Protein AF-A0AAN7S6G9-F1 (afdb_monomer)

Organism: NCBI:txid1421715

Structure (mmCIF, N/CA/C/O backbone):
data_AF-A0AAN7S6G9-F1
#
_entry.id   AF-A0AAN7S6G9-F1
#
loop_
_atom_site.group_PDB
_atom_site.id
_atom_site.type_symbol
_atom_site.label_atom_id
_atom_site.label_alt_id
_atom_site.label_comp_id
_atom_site.label_asym_id
_atom_site.label_entity_id
_atom_site.label_seq_id
_atom_site.pdbx_PDB_ins_code
_atom_site.Cartn_x
_atom_site.Cartn_y
_atom_site.Cartn_z
_atom_site.occupancy
_atom_site.B_iso_or_equiv
_atom_site.auth_seq_id
_atom_site.auth_comp_id
_atom_site.auth_asym_id
_atom_site.auth_atom_id
_atom_site.pdbx_PDB_model_num
ATOM 1 N N . MET A 1 1 ? 3.911 0.023 24.427 1.00 31.92 1 MET A N 1
ATOM 2 C CA . MET A 1 1 ? 2.827 1.009 24.244 1.00 31.92 1 MET A CA 1
ATOM 3 C C . MET A 1 1 ? 1.642 0.244 23.686 1.00 31.92 1 MET A C 1
ATOM 5 O O . MET A 1 1 ? 1.756 -0.289 22.593 1.00 31.92 1 MET A O 1
ATOM 9 N N . HIS A 1 2 ? 0.601 0.054 24.496 1.00 29.73 2 HIS A N 1
ATOM 10 C CA . HI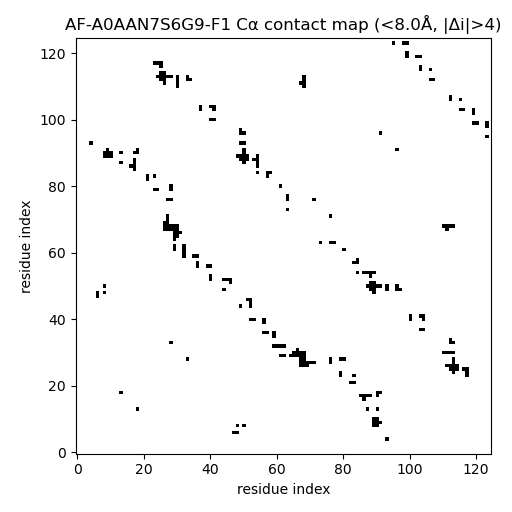S A 1 2 ? -0.632 -0.620 24.088 1.00 29.73 2 HIS A CA 1
ATOM 11 C C . HIS A 1 2 ? -1.535 0.422 23.428 1.00 29.73 2 HIS A C 1
ATOM 13 O O . HIS A 1 2 ? -1.876 1.409 24.076 1.00 29.73 2 HIS A O 1
ATOM 19 N N . TRP A 1 3 ? -1.888 0.228 22.160 1.00 42.84 3 TRP A N 1
ATOM 20 C CA . TRP A 1 3 ? -2.797 1.117 21.441 1.00 42.84 3 TRP A CA 1
ATOM 21 C C . TRP A 1 3 ? -4.175 0.462 21.379 1.00 42.84 3 TRP A C 1
ATOM 23 O O . TRP A 1 3 ? -4.335 -0.653 20.890 1.00 42.84 3 TRP A O 1
ATOM 33 N N . VAL A 1 4 ? -5.158 1.136 21.970 1.00 36.25 4 VAL A N 1
ATOM 34 C CA . VAL A 1 4 ? -6.548 0.688 22.054 1.00 36.25 4 VAL A CA 1
ATOM 35 C C . VAL A 1 4 ? -7.257 1.097 20.762 1.00 36.25 4 VAL A C 1
ATOM 37 O O . VAL A 1 4 ? -7.667 2.243 20.612 1.00 36.25 4 VAL A O 1
ATOM 40 N N . SER A 1 5 ? -7.412 0.165 19.822 1.00 40.91 5 SER A N 1
ATOM 41 C CA . SER A 1 5 ? -8.295 0.332 18.660 1.00 40.91 5 SER A CA 1
ATOM 42 C C . SER A 1 5 ? -9.754 0.146 19.099 1.00 40.91 5 SER A C 1
ATOM 44 O O . SER A 1 5 ? -10.214 -0.987 19.219 1.00 40.91 5 SER A O 1
ATOM 46 N N . THR A 1 6 ? -10.494 1.232 19.351 1.00 44.62 6 THR A N 1
ATOM 47 C CA . THR A 1 6 ? -11.950 1.167 19.640 1.00 44.62 6 THR A CA 1
ATOM 48 C C . THR A 1 6 ? -12.782 2.243 18.930 1.00 44.62 6 THR A C 1
ATOM 50 O O . THR A 1 6 ? -13.807 2.686 19.437 1.00 44.62 6 THR A O 1
ATOM 53 N N . GLY A 1 7 ? -12.392 2.648 17.720 1.00 46.81 7 GLY A N 1
ATOM 54 C CA . GLY A 1 7 ? -13.328 3.288 16.792 1.00 46.81 7 GLY A CA 1
ATOM 55 C C . GLY A 1 7 ? -13.981 2.221 15.916 1.00 46.81 7 GLY A C 1
ATOM 56 O O . GLY A 1 7 ? -13.263 1.431 15.308 1.00 46.81 7 GLY A O 1
ATOM 57 N N . ASN A 1 8 ? -15.315 2.174 15.829 1.00 52.94 8 ASN A N 1
ATOM 58 C CA . ASN A 1 8 ? -16.013 1.409 14.788 1.00 52.94 8 ASN A CA 1
ATOM 59 C C . ASN A 1 8 ? -15.647 2.010 13.421 1.00 52.94 8 ASN A C 1
ATOM 61 O O . ASN A 1 8 ? -16.316 2.909 12.925 1.00 52.94 8 ASN A O 1
ATOM 65 N N . CYS A 1 9 ? -14.540 1.545 12.848 1.00 62.53 9 CYS A N 1
ATOM 66 C CA . CYS A 1 9 ? -14.008 2.013 11.571 1.00 62.53 9 CYS A CA 1
ATOM 67 C C . CYS A 1 9 ? -14.640 1.314 10.366 1.00 62.53 9 CYS A C 1
ATOM 69 O O . CYS A 1 9 ? -14.246 1.601 9.245 1.00 62.53 9 CYS A O 1
ATOM 71 N N . VAL A 1 10 ? -15.583 0.392 10.586 1.00 57.38 10 VAL A N 1
ATOM 72 C CA . VAL A 1 10 ? -16.256 -0.349 9.518 1.00 57.38 10 VAL A CA 1
ATOM 73 C C . VAL A 1 10 ? -17.331 0.556 8.899 1.00 57.38 10 VAL A C 1
ATOM 75 O O . VAL A 1 10 ? -18.263 0.936 9.611 1.00 57.38 10 VAL A O 1
ATOM 78 N N . PRO A 1 11 ? -17.234 0.919 7.608 1.00 56.16 11 PRO A N 1
ATOM 79 C CA . PRO A 1 11 ? -18.283 1.652 6.907 1.00 56.16 11 PRO A CA 1
ATOM 80 C C . PRO A 1 11 ? -19.596 0.858 6.899 1.00 56.16 11 PRO A C 1
ATOM 82 O O . PRO A 1 11 ? -19.576 -0.369 6.814 1.00 56.16 11 PRO A O 1
ATOM 85 N N . GLU A 1 12 ? -20.748 1.541 6.906 1.00 52.66 12 GLU A N 1
ATOM 86 C CA . GLU A 1 12 ? -22.074 0.892 6.838 1.00 52.66 12 GLU A CA 1
ATOM 87 C C . GLU A 1 12 ? -22.269 0.039 5.570 1.00 52.66 12 GLU A C 1
ATOM 89 O O . GLU A 1 12 ? -23.113 -0.855 5.544 1.00 52.66 12 GLU A O 1
ATOM 94 N N . THR A 1 13 ? -21.481 0.281 4.516 1.00 61.19 13 THR A N 1
ATOM 95 C CA . THR A 1 13 ? -21.530 -0.469 3.256 1.00 61.19 13 THR A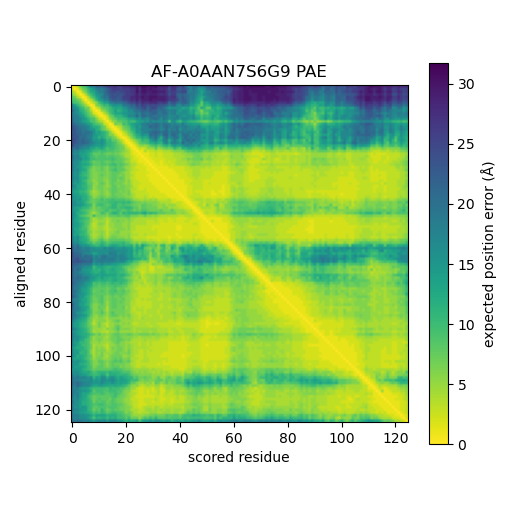 CA 1
ATOM 96 C C . THR A 1 13 ? -20.130 -0.744 2.709 1.00 61.19 13 THR A C 1
ATOM 98 O O . THR A 1 13 ? -19.589 -0.005 1.894 1.00 61.19 13 THR A O 1
ATOM 101 N N . CYS A 1 14 ? -19.541 -1.864 3.120 1.00 64.00 14 CYS A N 1
ATOM 102 C CA . CYS A 1 14 ? -18.407 -2.437 2.401 1.00 64.00 14 CYS A CA 1
ATOM 103 C C . CYS A 1 14 ? -18.916 -3.205 1.185 1.00 64.00 14 CYS A C 1
ATOM 105 O O . CYS A 1 14 ? -19.550 -4.252 1.322 1.00 64.00 14 CYS A O 1
ATOM 107 N N . SER A 1 15 ? -18.673 -2.677 -0.016 1.00 56.16 15 SER A N 1
ATOM 108 C CA . SER A 1 15 ? -19.001 -3.387 -1.251 1.00 56.16 15 SER A CA 1
ATOM 109 C C . SER A 1 15 ? -18.188 -4.688 -1.338 1.00 56.16 15 SER A C 1
ATOM 111 O O . SER A 1 15 ? -17.039 -4.749 -0.904 1.00 56.16 15 SER A O 1
ATOM 113 N N . LEU A 1 16 ? -18.752 -5.748 -1.928 1.00 49.81 16 LEU A N 1
ATOM 114 C CA . LEU A 1 16 ? -18.025 -7.012 -2.146 1.00 49.81 16 LEU A CA 1
ATOM 115 C C . LEU A 1 16 ? -16.741 -6.812 -2.979 1.00 49.81 16 LEU A C 1
ATOM 117 O O . LEU A 1 16 ? -15.785 -7.567 -2.825 1.00 49.81 16 LEU A O 1
ATOM 121 N N . LEU A 1 17 ? -16.689 -5.760 -3.805 1.00 45.62 17 LEU A N 1
ATOM 122 C CA . LEU A 1 17 ? -15.497 -5.334 -4.546 1.00 45.62 17 LEU A CA 1
ATOM 123 C C . LEU A 1 17 ? -14.375 -4.822 -3.625 1.00 45.62 17 LEU A C 1
ATOM 125 O O . LEU A 1 17 ? -13.220 -5.146 -3.874 1.00 45.62 17 LEU A O 1
ATOM 129 N N . ALA A 1 18 ? -14.695 -4.136 -2.521 1.00 49.22 18 ALA A N 1
ATOM 130 C CA . ALA A 1 18 ? -13.716 -3.753 -1.494 1.00 49.22 18 ALA A CA 1
ATOM 131 C C . ALA A 1 18 ? -13.193 -4.954 -0.676 1.00 49.22 18 ALA A C 1
ATOM 133 O O . ALA A 1 18 ? -12.141 -4.864 -0.046 1.00 49.22 18 ALA A O 1
ATOM 134 N N . ILE A 1 19 ? -13.901 -6.092 -0.706 1.00 50.97 19 ILE A N 1
ATOM 135 C CA . ILE A 1 19 ? -13.505 -7.350 -0.047 1.00 50.97 19 ILE A CA 1
ATOM 136 C C . ILE A 1 19 ? -12.707 -8.255 -1.000 1.00 50.97 19 ILE A C 1
ATOM 138 O O . ILE A 1 19 ? -11.953 -9.123 -0.546 1.00 50.97 19 ILE A O 1
ATOM 142 N N . HIS A 1 20 ? -12.810 -8.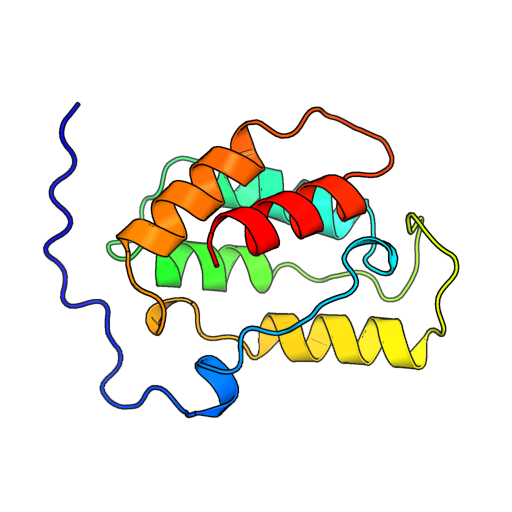049 -2.320 1.00 47.16 20 HIS A N 1
ATOM 143 C CA . HIS A 1 20 ? -11.949 -8.718 -3.288 1.00 47.16 20 HIS A CA 1
ATOM 144 C C . HIS A 1 20 ? -10.521 -8.213 -3.120 1.00 47.16 20 HIS A C 1
ATOM 146 O O . HIS A 1 20 ? -10.105 -7.250 -3.749 1.00 47.16 20 HIS A O 1
ATOM 152 N N . ARG A 1 21 ? -9.781 -8.909 -2.248 1.00 54.81 21 ARG A N 1
ATOM 153 C CA . ARG A 1 21 ? -8.348 -8.767 -2.006 1.00 54.81 21 ARG A CA 1
ATOM 154 C C . ARG A 1 21 ? -7.650 -8.673 -3.360 1.00 54.81 21 ARG A C 1
ATOM 156 O O . ARG A 1 21 ? -7.505 -9.704 -4.028 1.00 54.81 21 ARG A O 1
ATOM 163 N N . PRO A 1 22 ? -7.258 -7.478 -3.806 1.00 53.72 22 PRO A N 1
ATOM 164 C CA . PRO A 1 22 ? -6.897 -7.364 -5.193 1.00 53.72 22 PRO A CA 1
ATOM 165 C C . PRO A 1 22 ? -5.526 -8.010 -5.354 1.00 53.72 22 PRO A C 1
ATOM 167 O O . PRO A 1 22 ? -4.572 -7.713 -4.631 1.00 53.72 22 PRO A O 1
ATOM 170 N N . SER A 1 23 ? -5.442 -8.963 -6.276 1.00 61.81 23 SER A N 1
ATOM 171 C CA . SER A 1 23 ? -4.182 -9.592 -6.656 1.00 61.81 23 SER A CA 1
ATOM 172 C C . SER A 1 23 ? -3.407 -8.624 -7.549 1.00 61.81 23 SER A C 1
ATOM 174 O O . SER A 1 23 ? -3.307 -8.827 -8.759 1.00 61.81 23 SER A O 1
ATOM 176 N N . PHE A 1 24 ? -2.882 -7.554 -6.959 1.00 72.19 24 PHE A N 1
ATOM 177 C CA . PHE A 1 24 ? -2.027 -6.615 -7.669 1.00 72.19 24 PHE A CA 1
ATOM 178 C C . PHE A 1 24 ? -0.671 -7.264 -7.953 1.00 72.19 24 PHE A C 1
ATOM 180 O O . PHE A 1 24 ? -0.032 -7.815 -7.049 1.00 72.19 24 PHE A O 1
ATOM 187 N N . ASP A 1 25 ? -0.186 -7.172 -9.192 1.00 80.50 25 ASP A N 1
ATOM 188 C CA . ASP A 1 25 ? 1.229 -7.431 -9.440 1.00 80.50 25 ASP A CA 1
ATOM 189 C C . ASP A 1 25 ? 2.032 -6.191 -9.050 1.00 80.50 25 ASP A C 1
ATOM 191 O O . ASP A 1 25 ? 2.279 -5.292 -9.853 1.00 80.50 25 ASP A O 1
ATOM 195 N N . TYR A 1 26 ? 2.454 -6.147 -7.786 1.00 81.19 26 TYR A N 1
ATOM 196 C CA . TYR A 1 26 ? 3.270 -5.059 -7.250 1.00 81.19 26 TYR A CA 1
ATOM 197 C C . TYR A 1 26 ? 4.574 -4.832 -8.026 1.00 81.19 26 TYR A C 1
ATOM 199 O O . TYR A 1 26 ? 5.157 -3.761 -7.909 1.00 81.19 26 TYR A O 1
ATOM 207 N N . ASN A 1 27 ? 5.040 -5.789 -8.837 1.00 84.31 27 ASN A N 1
ATOM 208 C CA . ASN A 1 27 ? 6.216 -5.573 -9.682 1.00 84.31 27 ASN A CA 1
ATOM 209 C C . ASN A 1 27 ? 5.938 -4.690 -10.904 1.00 84.31 27 ASN A C 1
ATOM 211 O O . ASN A 1 27 ? 6.877 -4.126 -11.466 1.00 84.31 27 ASN A O 1
ATOM 215 N N . CYS A 1 28 ? 4.675 -4.580 -11.311 1.00 82.56 28 CYS A N 1
ATOM 216 C CA . CYS A 1 28 ? 4.234 -3.704 -12.392 1.00 82.56 28 CYS A CA 1
ATOM 217 C C . CYS A 1 28 ? 3.970 -2.270 -11.926 1.00 82.56 28 CYS A C 1
ATOM 219 O O . CYS A 1 28 ? 3.753 -1.390 -12.753 1.00 82.56 28 CYS A O 1
ATOM 221 N N . LEU A 1 29 ? 3.959 -2.030 -10.614 1.00 83.12 29 LEU A N 1
ATOM 222 C CA . LEU A 1 29 ? 3.755 -0.701 -10.060 1.00 83.12 29 LEU A CA 1
ATOM 223 C C . LEU A 1 29 ? 5.064 0.087 -10.067 1.00 83.12 29 LEU A C 1
ATOM 225 O O . LEU A 1 29 ? 6.158 -0.458 -9.903 1.00 83.12 29 LEU A O 1
ATOM 229 N N . ASN A 1 30 ? 4.926 1.399 -10.228 1.00 83.25 30 ASN A N 1
ATOM 230 C CA . ASN A 1 30 ? 6.047 2.320 -10.210 1.00 83.25 30 ASN A CA 1
ATOM 231 C C . ASN A 1 30 ? 6.764 2.275 -8.842 1.00 83.25 30 ASN A C 1
ATOM 233 O O . ASN A 1 30 ? 6.134 2.376 -7.787 1.00 83.25 30 ASN A O 1
ATOM 237 N N . VAL A 1 31 ? 8.093 2.161 -8.855 1.00 84.81 31 VAL A N 1
ATOM 238 C CA . VAL A 1 31 ? 8.923 2.065 -7.642 1.00 84.81 31 VAL A CA 1
ATOM 239 C C . VAL A 1 31 ? 8.778 3.301 -6.749 1.00 84.81 31 VAL A C 1
ATOM 241 O O . VAL A 1 31 ? 8.686 3.172 -5.528 1.00 84.81 31 VAL A O 1
ATOM 244 N N . TYR A 1 32 ? 8.693 4.501 -7.329 1.00 83.50 32 TYR A N 1
ATOM 245 C CA . TYR A 1 32 ? 8.440 5.731 -6.574 1.00 83.50 32 TYR A CA 1
ATOM 246 C C . TYR A 1 32 ? 7.069 5.717 -5.908 1.00 83.50 32 TYR A C 1
ATOM 248 O O . TYR A 1 32 ? 6.959 6.135 -4.758 1.00 83.50 32 TYR A O 1
ATOM 256 N N . PHE A 1 33 ? 6.039 5.212 -6.590 1.00 83.25 33 PHE A N 1
ATOM 257 C CA . PHE A 1 33 ? 4.714 5.057 -5.992 1.00 83.25 33 PHE A CA 1
ATOM 258 C C . PHE A 1 33 ? 4.764 4.119 -4.780 1.00 83.25 33 PHE A C 1
ATOM 260 O O . PHE A 1 33 ? 4.346 4.510 -3.691 1.00 83.25 33 PHE A O 1
ATOM 267 N N . LEU A 1 34 ? 5.373 2.937 -4.924 1.00 85.00 34 LEU A N 1
ATOM 268 C CA . LEU A 1 34 ? 5.533 1.979 -3.823 1.00 85.00 34 LEU A CA 1
ATOM 269 C C . LEU A 1 34 ? 6.293 2.589 -2.637 1.00 85.00 34 LEU A C 1
ATOM 271 O O . LEU A 1 34 ? 5.837 2.510 -1.495 1.00 85.00 34 LEU A O 1
ATOM 275 N N . ASN A 1 35 ? 7.409 3.265 -2.908 1.00 85.50 35 ASN A N 1
ATOM 276 C CA . ASN A 1 35 ? 8.210 3.920 -1.877 1.00 85.50 35 ASN A CA 1
ATOM 277 C C . ASN A 1 35 ? 7.465 5.081 -1.200 1.00 85.50 35 ASN A C 1
ATOM 279 O O . ASN A 1 35 ? 7.610 5.278 0.007 1.00 85.50 35 ASN A O 1
ATOM 283 N N . ASN A 1 36 ? 6.644 5.836 -1.933 1.00 86.19 36 ASN A N 1
ATOM 284 C CA . ASN A 1 36 ? 5.826 6.902 -1.356 1.00 86.19 36 ASN A CA 1
ATOM 285 C C . ASN A 1 36 ? 4.712 6.346 -0.466 1.00 86.19 36 ASN A C 1
ATOM 287 O O . ASN A 1 36 ? 4.498 6.880 0.623 1.00 86.19 36 ASN A O 1
ATOM 291 N N . ILE A 1 37 ? 4.075 5.241 -0.866 1.00 86.75 37 ILE A N 1
ATOM 292 C CA . ILE A 1 37 ? 3.119 4.532 -0.007 1.00 86.75 37 ILE A CA 1
ATOM 293 C C . ILE A 1 37 ? 3.804 4.103 1.287 1.00 86.75 37 ILE A C 1
ATOM 295 O O . ILE A 1 37 ? 3.286 4.407 2.357 1.00 86.75 37 ILE A O 1
ATOM 299 N N . LYS A 1 38 ? 4.985 3.466 1.211 1.00 87.75 38 LYS A N 1
ATOM 300 C CA . LYS A 1 38 ? 5.759 3.075 2.404 1.00 87.75 38 LYS A CA 1
ATOM 301 C C . LYS A 1 38 ? 5.983 4.273 3.318 1.00 87.75 38 LYS A C 1
ATOM 303 O O . LYS A 1 38 ? 5.645 4.237 4.496 1.00 87.75 38 LYS A O 1
ATOM 308 N N . LYS A 1 39 ? 6.544 5.351 2.763 1.00 88.38 39 LYS A N 1
ATOM 309 C CA . LYS A 1 39 ? 6.863 6.574 3.508 1.00 88.38 39 LYS A CA 1
ATOM 310 C C . LYS A 1 39 ? 5.632 7.207 4.141 1.00 88.38 39 LYS A C 1
ATOM 312 O O . LYS A 1 39 ? 5.773 7.841 5.177 1.00 88.38 39 LYS A O 1
ATOM 317 N N . CYS A 1 40 ? 4.464 7.088 3.520 1.00 89.38 40 CYS A N 1
ATOM 318 C CA . CYS A 1 40 ? 3.221 7.597 4.076 1.00 89.38 40 CYS A CA 1
ATOM 319 C C . CYS A 1 40 ? 2.696 6.682 5.189 1.00 89.38 40 CYS A C 1
ATOM 321 O O . CYS A 1 40 ? 2.597 7.125 6.326 1.00 89.38 40 CYS A O 1
ATOM 323 N N . VAL A 1 41 ? 2.481 5.399 4.886 1.00 89.19 41 VAL A N 1
ATOM 324 C CA . VAL A 1 41 ? 1.896 4.401 5.798 1.00 89.19 41 VAL A CA 1
ATOM 325 C C . VAL A 1 41 ? 2.735 4.203 7.065 1.00 89.19 41 VAL A C 1
ATOM 327 O O . VAL A 1 41 ? 2.208 3.924 8.141 1.00 89.19 41 VAL A O 1
ATOM 330 N N . CYS A 1 42 ? 4.058 4.341 6.963 1.00 90.38 42 CYS A N 1
ATOM 331 C CA . CYS A 1 42 ? 4.969 4.163 8.093 1.00 90.38 42 CYS A CA 1
ATOM 332 C C . CYS A 1 42 ? 5.136 5.410 8.970 1.00 90.38 42 CYS A C 1
ATOM 334 O O . CYS A 1 42 ? 5.853 5.340 9.969 1.00 90.38 42 CYS A O 1
ATOM 336 N N . LYS A 1 43 ? 4.487 6.534 8.640 1.00 88.12 43 LYS A N 1
ATOM 337 C CA . LYS A 1 43 ? 4.422 7.690 9.546 1.00 88.12 43 LYS A CA 1
ATOM 338 C C . LYS A 1 43 ? 3.539 7.387 10.753 1.00 88.12 43 LYS A C 1
ATOM 340 O O . LYS A 1 43 ? 2.868 6.355 10.827 1.00 88.12 43 LYS A O 1
ATOM 345 N N . GLU A 1 44 ? 3.598 8.285 11.728 1.00 83.69 44 GLU A N 1
ATOM 346 C CA . GLU A 1 44 ? 2.658 8.303 12.841 1.00 83.69 44 GLU A CA 1
ATOM 347 C C . GLU A 1 44 ? 1.227 8.437 12.304 1.00 83.69 44 GLU A C 1
ATOM 349 O O . GLU A 1 44 ? 0.959 9.273 11.439 1.00 83.69 44 GLU A O 1
ATOM 354 N N . ILE A 1 45 ? 0.334 7.571 12.788 1.00 82.75 45 ILE A N 1
ATOM 355 C CA . ILE A 1 45 ? -1.078 7.571 12.410 1.00 82.75 45 ILE A CA 1
ATOM 356 C C . ILE A 1 45 ? -1.768 8.619 13.275 1.00 82.75 45 ILE A C 1
ATOM 358 O O . ILE A 1 45 ? -1.811 8.482 14.497 1.00 82.75 45 ILE A O 1
ATOM 362 N N . THR A 1 46 ? -2.290 9.663 12.644 1.00 80.81 46 THR A N 1
ATOM 363 C CA . THR A 1 46 ? -3.054 10.721 13.323 1.00 80.81 46 THR A CA 1
ATOM 364 C C . THR A 1 46 ? -4.557 10.535 13.140 1.00 80.81 46 THR A C 1
ATOM 366 O O . THR A 1 46 ? -5.359 11.169 13.824 1.00 80.81 46 THR A O 1
ATOM 369 N N . GLU A 1 47 ? -4.949 9.654 12.224 1.00 81.50 47 GLU A N 1
ATOM 370 C CA . GLU A 1 47 ? -6.326 9.289 11.958 1.00 81.50 47 GLU A CA 1
ATOM 371 C C . GLU A 1 47 ? -6.874 8.319 13.011 1.00 81.50 47 GLU A C 1
ATOM 373 O O . GLU A 1 47 ? -6.205 7.382 13.440 1.00 81.50 47 GLU A O 1
ATOM 378 N N . ASN A 1 48 ? -8.157 8.471 13.346 1.00 77.25 48 ASN A N 1
ATOM 379 C CA . ASN A 1 48 ? -8.854 7.556 14.259 1.00 77.25 48 ASN A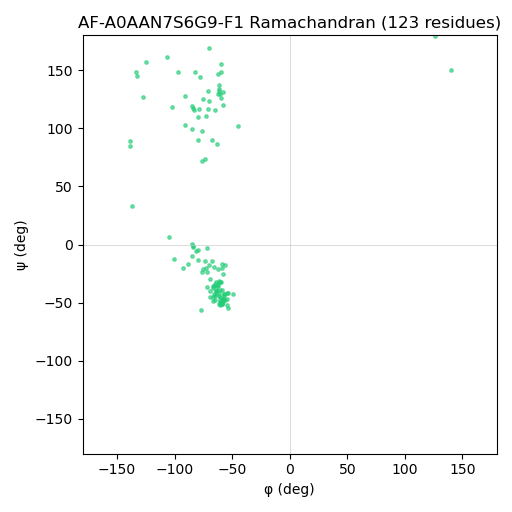 CA 1
ATOM 380 C C . ASN A 1 48 ? -8.938 6.113 13.728 1.00 77.25 48 ASN A C 1
ATOM 382 O O . ASN A 1 48 ? -9.154 5.184 14.502 1.00 77.25 48 ASN A O 1
ATOM 386 N N . CYS A 1 49 ? -8.802 5.933 12.411 1.00 80.62 49 CYS A N 1
ATOM 387 C CA . CYS A 1 49 ? -8.930 4.653 11.729 1.00 80.62 49 CYS A CA 1
ATOM 388 C C . CYS A 1 49 ? -7.706 4.387 10.860 1.00 80.62 49 CYS A C 1
ATOM 390 O O . CYS A 1 49 ? -7.375 5.182 9.978 1.00 80.62 49 CYS A O 1
ATOM 392 N N . ILE A 1 50 ? -7.089 3.219 11.057 1.00 85.38 50 ILE A N 1
ATOM 393 C CA . ILE A 1 50 ? -5.953 2.769 10.245 1.00 85.38 50 ILE A CA 1
ATOM 394 C C . ILE A 1 50 ? -6.363 2.684 8.768 1.00 85.38 50 ILE A C 1
ATOM 396 O O . ILE A 1 50 ? -5.607 3.108 7.902 1.00 85.38 50 ILE A O 1
ATOM 400 N N . GLY A 1 51 ? -7.582 2.225 8.465 1.00 86.12 51 GLY A N 1
ATOM 401 C CA . GLY A 1 51 ? -8.101 2.196 7.093 1.00 86.12 51 GLY A CA 1
ATOM 402 C C . GLY A 1 51 ? -8.109 3.576 6.423 1.00 86.12 51 GLY A C 1
ATOM 403 O O . GLY A 1 51 ? -7.623 3.719 5.304 1.00 86.12 51 GLY A O 1
ATOM 404 N N . THR A 1 52 ? -8.545 4.619 7.133 1.00 87.62 52 THR A N 1
ATOM 405 C CA . THR A 1 52 ? -8.522 6.005 6.644 1.00 87.62 52 THR A CA 1
ATOM 406 C C . THR A 1 52 ? -7.102 6.477 6.352 1.00 87.62 52 THR A C 1
ATOM 408 O O . THR A 1 52 ? -6.869 7.084 5.308 1.00 87.62 52 THR A O 1
ATOM 411 N N . HIS A 1 53 ? -6.144 6.150 7.223 1.00 89.25 53 HIS A N 1
ATOM 412 C CA . HIS A 1 53 ? -4.732 6.447 6.984 1.00 89.25 53 HIS A CA 1
ATOM 413 C C . HIS A 1 53 ? -4.231 5.801 5.680 1.00 89.25 53 HIS A C 1
ATOM 415 O O . HIS A 1 53 ? -3.635 6.467 4.832 1.00 89.25 53 HIS A O 1
ATOM 421 N N . TYR A 1 54 ? -4.546 4.521 5.462 1.00 87.75 54 TYR A N 1
ATOM 422 C CA . TYR A 1 54 ? -4.217 3.817 4.220 1.00 87.75 54 TYR A CA 1
ATOM 423 C C . TYR A 1 54 ? -4.868 4.452 2.987 1.00 87.75 54 TYR A C 1
ATOM 425 O O . TYR A 1 54 ? -4.173 4.709 2.003 1.00 87.75 54 TYR A O 1
ATOM 433 N N . ASN A 1 55 ? -6.167 4.754 3.047 1.00 86.56 55 ASN A N 1
ATOM 434 C CA . ASN A 1 55 ? -6.897 5.411 1.961 1.00 86.56 55 ASN A CA 1
ATOM 435 C C . ASN A 1 55 ? -6.253 6.752 1.582 1.00 86.56 55 ASN A C 1
ATOM 437 O O . ASN A 1 55 ? -6.084 7.054 0.400 1.00 86.56 55 ASN A O 1
ATOM 441 N N . ASN A 1 56 ? -5.847 7.545 2.577 1.00 87.56 56 ASN A N 1
ATOM 442 C CA . ASN A 1 56 ? -5.149 8.809 2.354 1.00 87.56 56 ASN A CA 1
ATOM 443 C C . ASN A 1 56 ? -3.781 8.588 1.690 1.00 87.56 56 ASN A C 1
ATOM 445 O O . ASN A 1 56 ? -3.432 9.293 0.743 1.00 87.56 56 ASN A O 1
ATOM 449 N N . CYS A 1 57 ? -3.027 7.581 2.135 1.00 87.94 57 CYS A N 1
ATOM 450 C CA . CYS A 1 57 ? -1.715 7.258 1.579 1.00 87.94 57 CYS A CA 1
ATOM 451 C C . CYS A 1 57 ? -1.757 6.680 0.158 1.00 87.94 57 CYS A C 1
ATOM 453 O O . CYS A 1 57 ? -0.814 6.876 -0.606 1.00 87.94 57 CYS A O 1
ATOM 455 N N . LEU A 1 58 ? -2.819 5.971 -0.219 1.00 80.88 58 LEU A N 1
ATOM 456 C CA . LEU A 1 58 ? -2.937 5.332 -1.537 1.00 80.88 58 LEU A CA 1
ATOM 457 C C . LEU A 1 58 ? -3.539 6.248 -2.607 1.00 80.88 58 LEU A C 1
ATOM 459 O O . LEU A 1 58 ? -3.332 6.015 -3.796 1.00 80.88 58 LEU A O 1
ATOM 463 N N . LYS A 1 59 ? -4.184 7.345 -2.195 1.00 77.44 59 LYS A N 1
ATOM 464 C CA . LYS A 1 59 ? -4.569 8.456 -3.081 1.00 77.44 59 LYS A CA 1
ATOM 465 C C . LYS A 1 59 ? -3.380 9.299 -3.556 1.00 77.44 59 LYS A C 1
ATOM 467 O O . LYS A 1 59 ? -3.568 10.218 -4.352 1.00 77.44 59 LYS A O 1
ATOM 472 N N . ILE A 1 60 ? -2.157 9.010 -3.097 1.00 70.06 60 ILE A N 1
ATOM 473 C CA . ILE A 1 60 ? -0.947 9.617 -3.659 1.00 70.06 60 ILE A CA 1
ATOM 474 C C . ILE A 1 60 ? -0.881 9.256 -5.146 1.00 70.06 60 ILE A C 1
ATOM 476 O O . ILE A 1 60 ? -0.938 8.087 -5.515 1.00 70.06 60 ILE A O 1
ATOM 480 N N . TYR A 1 61 ? -0.759 10.271 -6.001 1.00 64.19 61 TYR A N 1
ATOM 481 C CA . TYR A 1 61 ? -0.733 10.087 -7.446 1.00 64.19 61 TYR A CA 1
ATOM 482 C C . TYR A 1 61 ? 0.406 9.147 -7.861 1.00 64.19 61 TYR A C 1
ATOM 484 O O . TYR A 1 61 ? 1.584 9.422 -7.613 1.00 64.19 61 TYR A O 1
ATOM 492 N N . ALA A 1 62 ? 0.047 8.040 -8.508 1.00 65.25 62 ALA A N 1
ATOM 493 C CA . ALA A 1 62 ? 0.997 7.168 -9.170 1.00 65.25 62 ALA A CA 1
ATOM 494 C C . ALA A 1 62 ? 1.269 7.734 -10.572 1.00 65.25 62 ALA A C 1
ATOM 496 O O . ALA A 1 62 ? 0.343 7.814 -11.381 1.00 65.25 62 ALA A O 1
ATOM 497 N N . PRO A 1 63 ? 2.504 8.142 -10.902 1.00 61.56 63 PRO A N 1
ATOM 498 C CA . PRO A 1 63 ? 2.809 8.541 -12.265 1.00 61.56 63 PRO A CA 1
ATOM 499 C C . PRO A 1 63 ? 2.568 7.366 -13.223 1.00 61.56 63 PRO A C 1
ATOM 501 O O . PRO A 1 63 ? 3.071 6.259 -13.010 1.00 61.56 63 PRO A O 1
ATOM 504 N N . VAL A 1 64 ? 1.806 7.626 -14.291 1.00 55.88 64 VAL A N 1
ATOM 505 C CA . VAL A 1 64 ? 1.592 6.703 -15.416 1.00 55.88 64 VAL A CA 1
ATOM 506 C C . VAL A 1 64 ? 2.881 6.674 -16.246 1.00 55.88 64 VAL A C 1
ATOM 508 O O . VAL A 1 64 ? 3.007 7.332 -17.274 1.00 55.88 64 VAL A O 1
ATOM 511 N N . GLY A 1 65 ? 3.904 6.008 -15.714 1.00 58.94 65 GLY A N 1
ATOM 512 C CA . GLY A 1 65 ? 5.259 5.980 -16.264 1.00 58.94 65 GLY A CA 1
ATOM 513 C C . GLY A 1 65 ? 6.336 6.041 -15.180 1.00 58.94 65 GLY A C 1
ATOM 514 O O . GLY A 1 65 ? 6.132 6.601 -14.105 1.00 58.94 65 GLY A O 1
ATOM 515 N N . GLY A 1 66 ? 7.492 5.436 -15.455 1.00 64.38 66 GLY A N 1
ATOM 516 C CA . GLY A 1 66 ? 8.663 5.398 -14.571 1.00 64.38 66 GLY A CA 1
ATOM 517 C C . GLY A 1 66 ? 9.168 3.979 -14.303 1.00 64.38 66 GLY A C 1
ATOM 518 O O . GLY A 1 66 ? 8.639 3.005 -14.838 1.00 64.38 66 GLY A O 1
ATOM 519 N N . GLN A 1 67 ? 10.235 3.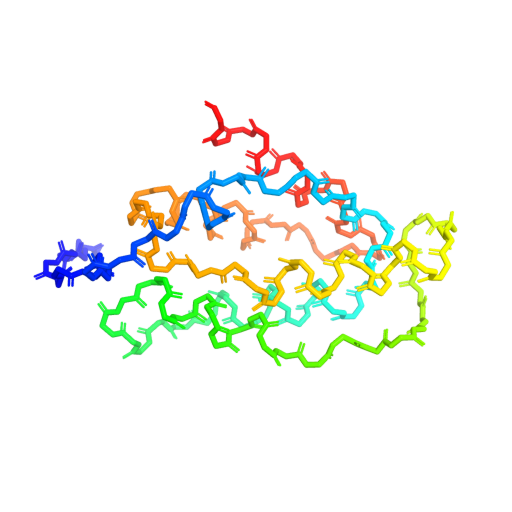868 -13.509 1.00 74.69 67 GLN A N 1
ATOM 520 C CA . GLN A 1 67 ? 10.887 2.589 -13.242 1.00 74.69 67 GLN A CA 1
ATOM 521 C C . GLN A 1 67 ? 9.935 1.660 -12.481 1.00 74.69 67 GLN A C 1
ATOM 523 O O . GLN A 1 67 ? 9.519 1.953 -11.361 1.00 74.69 67 GLN A O 1
ATOM 528 N N . CYS A 1 68 ? 9.577 0.556 -13.128 1.00 80.31 68 CYS A N 1
ATOM 529 C CA . CYS A 1 68 ? 8.862 -0.569 -12.538 1.00 80.31 68 CYS A CA 1
ATOM 530 C C . CYS A 1 68 ? 9.848 -1.729 -12.373 1.00 80.31 68 CYS A C 1
ATOM 532 O O . CYS A 1 68 ? 10.887 -1.769 -13.035 1.00 80.31 68 CYS A O 1
ATOM 534 N N . CYS A 1 69 ? 9.513 -2.697 -11.527 1.00 80.06 69 CYS A N 1
ATOM 535 C CA . CYS A 1 69 ? 10.370 -3.866 -11.316 1.00 80.06 69 CYS A CA 1
ATOM 536 C C . CYS A 1 69 ? 10.309 -4.880 -12.435 1.00 80.06 69 CYS A C 1
ATOM 538 O O . CYS A 1 69 ? 11.240 -5.661 -12.632 1.00 80.06 69 CYS A O 1
ATOM 540 N N . LYS A 1 70 ? 9.205 -4.860 -13.173 1.00 82.50 70 LYS A N 1
ATOM 541 C CA . LYS A 1 70 ? 9.024 -5.614 -14.399 1.00 82.50 70 LYS A CA 1
ATOM 542 C C . LYS A 1 70 ? 8.431 -4.701 -15.454 1.00 82.50 70 LYS A C 1
ATOM 544 O O . LYS A 1 70 ? 7.672 -3.782 -15.152 1.00 82.50 70 LYS A O 1
ATOM 549 N N . VAL A 1 71 ? 8.783 -4.977 -16.705 1.00 79.38 71 VAL A N 1
ATOM 550 C CA . VAL A 1 71 ? 8.122 -4.357 -17.850 1.00 79.38 71 VAL A CA 1
ATOM 551 C C . VAL A 1 71 ? 6.727 -4.960 -17.947 1.00 79.38 71 VAL A C 1
ATOM 553 O O . VAL A 1 71 ? 6.583 -6.165 -18.146 1.00 79.38 71 VAL A O 1
ATOM 556 N N . CYS A 1 72 ? 5.710 -4.120 -17.787 1.00 78.12 72 CYS A N 1
ATOM 557 C CA . CYS A 1 72 ? 4.310 -4.515 -17.844 1.00 78.12 72 CYS A CA 1
ATOM 558 C C . CYS A 1 72 ? 3.563 -3.669 -18.876 1.00 78.12 72 CYS A C 1
ATOM 560 O O . CYS A 1 72 ? 3.986 -2.567 -19.223 1.00 78.12 72 CYS A O 1
ATOM 562 N N . ASN A 1 73 ? 2.449 -4.195 -19.388 1.00 81.62 73 ASN A N 1
ATOM 563 C CA . ASN A 1 73 ? 1.599 -3.466 -20.323 1.00 81.62 73 ASN A CA 1
ATOM 564 C C . ASN A 1 73 ? 1.044 -2.200 -19.642 1.00 81.62 73 ASN A C 1
ATOM 566 O O . ASN A 1 73 ? 0.484 -2.295 -18.553 1.00 81.62 73 ASN A O 1
ATOM 570 N N . VAL A 1 74 ? 1.167 -1.032 -20.282 1.00 77.69 74 VAL A N 1
ATOM 571 C CA . VAL A 1 74 ? 0.707 0.258 -19.734 1.00 77.69 74 VAL A CA 1
ATOM 572 C C . VAL A 1 74 ? -0.766 0.210 -19.321 1.00 77.69 74 VAL A C 1
ATOM 574 O O . VAL A 1 74 ? -1.099 0.663 -18.231 1.00 77.69 74 VAL A O 1
ATOM 577 N N . SER A 1 75 ? -1.635 -0.421 -20.117 1.00 79.25 75 SER A N 1
ATOM 578 C CA . SER A 1 75 ? -3.055 -0.584 -19.778 1.00 79.25 75 SER A CA 1
ATOM 579 C C . SER A 1 75 ? -3.262 -1.404 -18.502 1.00 79.25 75 SER A C 1
ATOM 58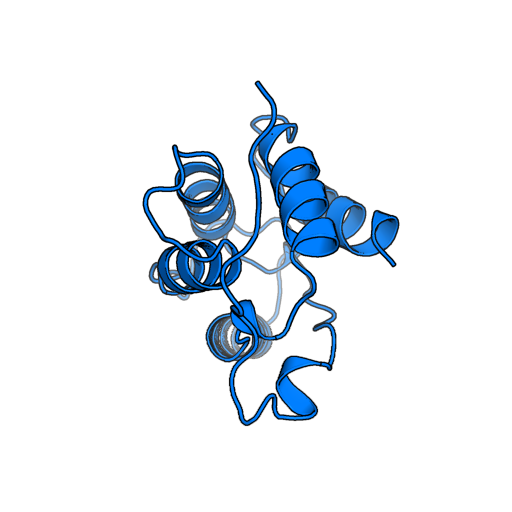1 O O . SER A 1 75 ? -4.168 -1.116 -17.728 1.00 79.25 75 SER A O 1
ATOM 583 N N . TYR A 1 76 ? -2.403 -2.397 -18.251 1.00 78.50 76 TYR A N 1
ATOM 584 C CA . TYR A 1 76 ? -2.437 -3.183 -17.016 1.00 78.50 76 TYR A CA 1
ATOM 585 C C . TYR A 1 76 ? -1.942 -2.375 -15.810 1.00 78.50 76 TYR A C 1
ATOM 587 O O . TYR A 1 76 ? -2.487 -2.511 -14.715 1.00 78.50 76 TYR A O 1
ATOM 595 N N . VAL A 1 77 ? -0.933 -1.517 -16.001 1.00 76.75 77 VAL A N 1
ATOM 596 C CA . VAL A 1 77 ? -0.417 -0.634 -14.943 1.00 76.75 77 VAL A CA 1
ATOM 597 C C . VAL A 1 77 ? -1.481 0.378 -14.527 1.00 76.75 77 VAL A C 1
ATOM 599 O O . VAL A 1 77 ? -1.745 0.506 -13.335 1.00 76.75 77 VAL A O 1
ATOM 602 N N . THR A 1 78 ? -2.129 1.037 -15.492 1.00 76.62 78 THR A N 1
ATOM 603 C CA . THR A 1 78 ? -3.237 1.967 -15.228 1.00 76.62 78 THR A CA 1
ATOM 604 C C . THR A 1 78 ? -4.379 1.263 -14.504 1.00 76.62 78 THR A C 1
ATOM 606 O O . THR A 1 78 ? -4.743 1.689 -13.415 1.00 76.62 78 THR A O 1
ATOM 609 N N . TYR A 1 79 ? -4.841 0.118 -15.020 1.00 78.56 79 TYR A N 1
ATOM 610 C CA . TYR A 1 79 ? -5.870 -0.685 -14.353 1.00 78.56 79 TYR A CA 1
ATOM 611 C C . TYR A 1 79 ? -5.491 -1.054 -12.910 1.00 78.56 79 TYR A C 1
ATOM 613 O O . TYR A 1 79 ? -6.320 -0.990 -12.010 1.00 78.56 79 TYR A O 1
ATOM 621 N N . SER A 1 80 ? -4.230 -1.427 -12.672 1.00 76.75 80 SER A N 1
ATOM 622 C CA . SER A 1 80 ? -3.759 -1.781 -11.329 1.00 76.75 80 SER A CA 1
ATOM 623 C C . SER A 1 80 ? -3.753 -0.579 -10.385 1.00 76.75 80 SER A C 1
ATOM 625 O O . SER A 1 80 ? -4.069 -0.746 -9.213 1.00 76.75 80 SER A O 1
ATOM 627 N N . ILE A 1 81 ? -3.402 0.616 -10.867 1.00 76.38 81 ILE A N 1
ATOM 628 C CA . ILE A 1 81 ? -3.447 1.851 -10.072 1.00 76.38 81 ILE A CA 1
ATOM 629 C C . ILE A 1 81 ? -4.896 2.212 -9.740 1.00 76.38 81 ILE A C 1
ATOM 631 O O . ILE A 1 81 ? -5.193 2.432 -8.566 1.00 76.38 81 ILE A O 1
ATOM 635 N N . ASP A 1 82 ? -5.783 2.212 -10.736 1.00 78.50 82 ASP A N 1
ATOM 636 C CA . ASP A 1 82 ? -7.204 2.528 -10.554 1.00 78.50 82 ASP A CA 1
ATOM 637 C C . ASP A 1 82 ? -7.830 1.569 -9.533 1.00 78.50 82 ASP A C 1
ATOM 639 O O . ASP A 1 82 ? -8.417 1.993 -8.539 1.00 78.50 82 ASP A O 1
ATOM 643 N N . ALA A 1 83 ? -7.574 0.267 -9.686 1.00 78.12 83 ALA A N 1
ATOM 644 C CA . ALA A 1 83 ? -8.065 -0.741 -8.759 1.00 78.12 83 ALA A CA 1
ATOM 645 C C . ALA A 1 83 ? -7.489 -0.595 -7.335 1.00 78.12 83 ALA A C 1
ATOM 647 O O . ALA A 1 83 ? -8.200 -0.899 -6.384 1.00 78.12 83 ALA A O 1
ATOM 648 N N . ILE A 1 84 ? -6.242 -0.127 -7.143 1.00 78.25 84 ILE A N 1
ATOM 649 C CA . ILE A 1 84 ? -5.695 0.202 -5.804 1.00 78.25 84 ILE A CA 1
ATOM 650 C C . ILE A 1 84 ? -6.441 1.381 -5.187 1.00 78.25 84 ILE A C 1
ATOM 652 O O . ILE A 1 84 ? -6.733 1.358 -3.991 1.00 78.25 84 ILE A O 1
ATOM 656 N N . GLN A 1 85 ? -6.719 2.409 -5.984 1.00 77.44 85 GLN A N 1
ATOM 657 C CA . GLN A 1 85 ? -7.368 3.635 -5.523 1.00 77.44 85 GLN A CA 1
ATOM 658 C C . GLN A 1 85 ? -8.856 3.440 -5.206 1.00 77.44 85 GLN A C 1
ATOM 660 O O . GLN A 1 85 ? -9.403 4.192 -4.399 1.00 77.44 85 GLN A O 1
ATOM 665 N N . GLU A 1 86 ? -9.491 2.425 -5.793 1.00 80.06 86 GLU A N 1
ATOM 666 C CA . GLU A 1 86 ? -10.871 2.025 -5.497 1.00 80.06 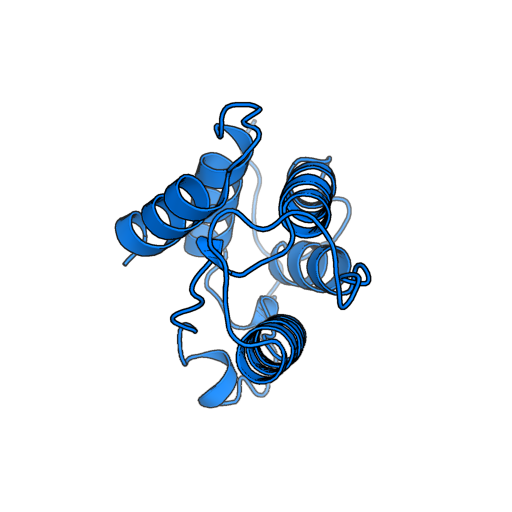86 GLU A CA 1
ATOM 667 C C . GLU A 1 86 ? -11.016 1.182 -4.217 1.00 80.06 86 GLU A C 1
ATOM 669 O O . GLU A 1 86 ? -12.132 1.016 -3.718 1.00 80.06 86 GLU A O 1
ATOM 674 N N . VAL A 1 87 ? -9.920 0.656 -3.650 1.00 78.38 87 VAL A N 1
ATOM 675 C CA . VAL A 1 87 ? -9.983 -0.104 -2.391 1.00 78.38 87 VAL A CA 1
ATOM 676 C C . VAL A 1 87 ? -10.291 0.833 -1.227 1.00 78.38 87 VAL A C 1
ATOM 678 O O . VAL A 1 87 ? -9.517 1.742 -0.930 1.00 78.38 87 VAL A O 1
ATOM 681 N N . ASP A 1 88 ? -11.365 0.542 -0.493 1.00 82.12 88 ASP A N 1
ATOM 682 C CA . ASP A 1 88 ? -11.612 1.159 0.808 1.00 82.12 88 ASP A CA 1
ATOM 683 C C . ASP A 1 88 ? -10.995 0.313 1.932 1.00 82.12 88 ASP A C 1
ATOM 685 O O . ASP A 1 88 ? -11.540 -0.710 2.355 1.00 82.12 88 ASP A O 1
ATOM 689 N N . PHE A 1 89 ? -9.851 0.754 2.453 1.00 82.00 89 PHE A N 1
ATOM 690 C CA . PHE A 1 89 ? -9.141 0.067 3.531 1.00 82.00 89 PHE A CA 1
ATOM 691 C C . PHE A 1 89 ? -9.897 0.083 4.865 1.00 82.00 89 PHE A C 1
ATOM 693 O O . PHE A 1 89 ? -9.574 -0.717 5.741 1.00 82.00 89 PHE A O 1
ATOM 700 N N . ASN A 1 90 ? -10.934 0.910 5.025 1.00 83.31 90 ASN A N 1
ATOM 701 C CA . ASN A 1 90 ? -11.820 0.842 6.191 1.00 83.31 90 ASN A CA 1
ATOM 702 C C . ASN A 1 90 ? -12.633 -0.462 6.241 1.00 83.31 90 ASN A C 1
ATOM 704 O O . ASN A 1 90 ? -13.095 -0.866 7.306 1.00 83.31 90 ASN A O 1
ATOM 708 N N . CYS A 1 91 ? -12.757 -1.160 5.110 1.00 79.69 91 CYS A N 1
ATOM 709 C CA . CYS A 1 91 ? -13.432 -2.452 5.029 1.00 79.69 91 CYS A CA 1
ATOM 710 C C . CYS A 1 91 ? -12.587 -3.641 5.492 1.00 79.69 91 CYS A C 1
ATOM 712 O O . CYS A 1 91 ? -13.088 -4.764 5.569 1.00 79.69 91 CYS A O 1
ATOM 714 N N . PHE A 1 92 ? -11.314 -3.419 5.819 1.00 78.69 92 PHE A N 1
ATOM 715 C CA . PHE A 1 92 ? -10.429 -4.461 6.320 1.00 78.69 92 PHE A CA 1
ATOM 716 C C . PHE A 1 92 ? -10.354 -4.423 7.847 1.00 78.69 92 PHE A C 1
ATOM 718 O O . PHE A 1 92 ? -10.419 -3.372 8.480 1.00 78.69 92 PHE A O 1
ATOM 725 N N . ASN A 1 93 ? -10.162 -5.594 8.455 1.00 77.50 93 ASN A N 1
ATOM 726 C CA . ASN A 1 93 ? -9.951 -5.701 9.896 1.00 77.50 93 ASN A CA 1
ATOM 727 C C . ASN A 1 93 ? -8.675 -4.937 10.313 1.00 77.50 93 ASN A C 1
ATOM 729 O O . ASN A 1 93 ? -7.615 -5.129 9.713 1.00 77.50 93 ASN A O 1
ATOM 733 N N . ALA A 1 94 ? -8.758 -4.137 11.381 1.00 78.00 94 ALA A N 1
ATOM 734 C CA . ALA A 1 94 ? -7.634 -3.397 11.956 1.00 78.00 94 ALA A CA 1
ATOM 735 C C . ALA A 1 94 ? -6.390 -4.272 12.200 1.00 78.00 94 ALA A C 1
ATOM 737 O O . ALA A 1 94 ? -5.295 -3.880 11.813 1.00 78.00 94 ALA A O 1
ATOM 738 N N . THR A 1 95 ? -6.543 -5.494 12.722 1.00 81.75 95 THR A N 1
ATOM 739 C CA . THR A 1 95 ? -5.417 -6.422 12.937 1.00 81.75 95 THR A CA 1
ATOM 740 C C . THR A 1 95 ? -4.725 -6.816 11.630 1.00 81.75 95 THR A C 1
ATOM 742 O O . THR A 1 95 ? -3.507 -6.994 11.598 1.00 81.75 95 THR A O 1
ATOM 745 N N . PHE A 1 96 ? -5.478 -6.971 10.537 1.00 83.44 96 PHE A N 1
ATOM 746 C CA . PHE A 1 96 ? -4.882 -7.228 9.225 1.00 83.44 96 PHE A CA 1
ATOM 747 C C . PHE A 1 96 ? -4.083 -6.009 8.755 1.00 83.44 96 PHE A C 1
ATOM 749 O O . PHE A 1 96 ? -2.946 -6.165 8.314 1.00 83.44 96 PHE A O 1
ATOM 756 N N . LEU A 1 97 ? -4.648 -4.807 8.898 1.00 84.38 97 LEU A N 1
ATOM 757 C CA . LEU A 1 97 ? -3.998 -3.558 8.502 1.00 84.38 97 LEU A CA 1
ATOM 758 C C . LEU A 1 97 ? -2.731 -3.271 9.316 1.00 84.38 97 LEU A C 1
ATOM 760 O O . LEU A 1 97 ? -1.727 -2.860 8.744 1.00 84.38 97 LEU A O 1
ATOM 764 N N . GLU A 1 98 ? -2.741 -3.535 10.622 1.00 86.31 98 GLU A N 1
ATOM 765 C CA . GLU A 1 98 ? -1.566 -3.395 11.490 1.00 86.31 98 GLU A CA 1
ATOM 766 C C . GLU A 1 98 ? -0.439 -4.328 11.058 1.00 86.31 98 GLU A C 1
ATOM 768 O O . GLU A 1 98 ? 0.674 -3.873 10.801 1.00 86.31 98 GLU A O 1
ATOM 773 N N . LYS A 1 99 ? -0.731 -5.622 10.882 1.00 85.81 99 LYS A N 1
ATOM 774 C CA . LYS A 1 99 ? 0.276 -6.583 10.410 1.00 85.81 99 LYS A CA 1
ATOM 775 C C . LYS A 1 99 ? 0.775 -6.246 9.009 1.00 85.81 99 LYS A C 1
ATOM 777 O O . LYS A 1 99 ? 1.950 -6.445 8.693 1.00 85.81 99 LYS A O 1
ATOM 782 N N . PHE A 1 100 ? -0.110 -5.737 8.156 1.00 85.25 100 PHE A N 1
ATOM 783 C CA . PHE A 1 100 ? 0.265 -5.295 6.825 1.00 85.25 100 PHE A CA 1
ATOM 784 C C . PHE A 1 100 ? 1.214 -4.097 6.886 1.00 85.25 100 PHE A C 1
ATOM 786 O O . PHE A 1 100 ? 2.258 -4.117 6.229 1.00 85.25 100 PHE A O 1
ATOM 793 N N . ARG A 1 101 ? 0.924 -3.116 7.744 1.00 87.75 101 ARG A N 1
ATOM 794 C CA . ARG A 1 101 ? 1.790 -1.965 8.018 1.00 87.75 101 ARG A CA 1
ATOM 795 C C . ARG A 1 101 ? 3.145 -2.402 8.541 1.00 87.75 101 ARG A C 1
ATOM 797 O O . ARG A 1 101 ? 4.160 -1.994 7.988 1.00 87.75 101 ARG A O 1
ATOM 804 N N . GLU A 1 102 ? 3.169 -3.245 9.567 1.00 89.00 102 GLU A N 1
ATOM 805 C CA . GLU A 1 102 ? 4.406 -3.776 10.145 1.00 89.00 102 GLU A CA 1
ATOM 806 C C . GLU A 1 102 ? 5.278 -4.432 9.079 1.00 89.00 102 GLU A C 1
ATOM 808 O O . GLU A 1 102 ? 6.465 -4.119 8.980 1.00 89.00 102 GLU A O 1
ATOM 813 N N . CYS A 1 103 ? 4.681 -5.274 8.232 1.00 88.00 103 CYS A N 1
ATOM 814 C CA . CYS A 1 103 ? 5.407 -5.910 7.144 1.00 88.00 103 CYS A CA 1
ATOM 815 C C . CYS A 1 103 ? 5.988 -4.868 6.180 1.00 88.00 103 CYS A C 1
ATOM 817 O O . CYS A 1 103 ? 7.196 -4.870 5.955 1.00 88.00 103 CYS A O 1
ATOM 819 N N . LEU A 1 104 ? 5.173 -3.934 5.670 1.00 86.81 104 LEU A N 1
ATOM 820 C CA . LEU A 1 104 ? 5.634 -2.874 4.762 1.00 86.81 104 LEU A CA 1
ATOM 821 C C . LEU A 1 104 ? 6.764 -2.025 5.362 1.00 86.81 104 LEU A C 1
ATOM 823 O O . LEU A 1 104 ? 7.743 -1.720 4.680 1.00 86.81 104 LEU A O 1
ATOM 827 N N . CYS A 1 105 ? 6.656 -1.657 6.637 1.00 88.81 105 CYS A N 1
ATOM 828 C CA . CYS A 1 105 ? 7.643 -0.813 7.305 1.00 88.81 105 CYS A CA 1
ATOM 829 C C . CYS A 1 105 ? 8.956 -1.544 7.604 1.00 88.81 105 CYS A C 1
ATOM 831 O O . CYS A 1 105 ? 9.990 -0.894 7.740 1.00 88.81 105 CYS A O 1
ATOM 833 N N . GLN A 1 106 ? 8.941 -2.878 7.632 1.00 87.12 106 GLN A N 1
ATOM 834 C CA . GLN A 1 106 ? 10.141 -3.714 7.699 1.00 87.12 106 GLN A CA 1
ATOM 835 C C . GLN A 1 106 ? 10.781 -3.966 6.327 1.00 87.12 106 GLN A C 1
ATOM 837 O O . GLN A 1 106 ? 11.822 -4.624 6.259 1.00 87.12 106 GLN A O 1
ATOM 842 N N . SER A 1 107 ? 10.197 -3.474 5.224 1.00 82.12 107 SER A N 1
ATOM 843 C CA . SER A 1 107 ? 10.812 -3.659 3.911 1.00 82.12 107 SER A CA 1
ATOM 844 C C . S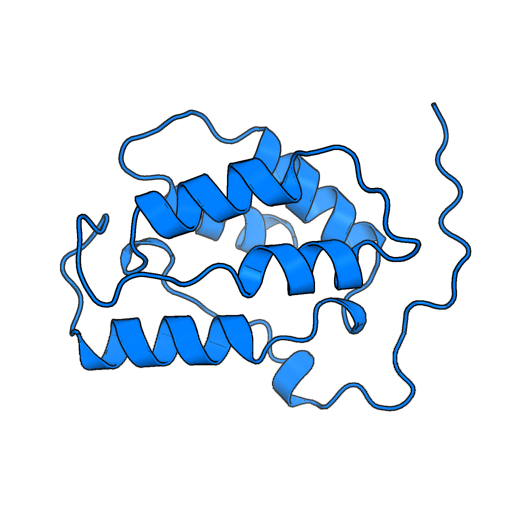ER A 1 107 ? 12.189 -2.991 3.874 1.00 82.12 107 SER A C 1
ATOM 846 O O . SER A 1 107 ? 12.324 -1.842 4.313 1.00 82.12 107 SER A O 1
ATOM 848 N N . PRO A 1 108 ? 13.212 -3.641 3.295 1.00 78.06 108 PRO A N 1
ATOM 849 C CA . PRO A 1 108 ? 14.447 -2.943 2.975 1.00 78.06 108 PRO A CA 1
ATOM 850 C C . PRO A 1 108 ? 14.151 -1.797 1.997 1.00 78.06 108 PRO A C 1
ATOM 852 O O . PRO A 1 108 ? 13.145 -1.818 1.276 1.00 78.06 108 PRO A O 1
ATOM 855 N N . GLU A 1 109 ? 15.000 -0.772 1.987 1.00 70.56 109 GLU A N 1
ATOM 856 C CA . GLU A 1 109 ? 15.042 0.157 0.859 1.00 70.56 109 GLU A CA 1
ATOM 857 C C . GLU A 1 109 ? 15.706 -0.580 -0.303 1.00 70.56 109 GLU A C 1
ATOM 859 O O . GLU A 1 109 ? 16.867 -0.971 -0.234 1.00 70.56 109 GLU A O 1
ATOM 864 N N . THR A 1 110 ? 14.916 -0.880 -1.325 1.00 73.31 110 THR A N 1
ATOM 865 C CA . THR A 1 110 ? 15.331 -1.629 -2.509 1.00 73.31 110 THR A CA 1
ATOM 866 C C . THR A 1 110 ? 14.824 -0.879 -3.728 1.00 73.31 110 THR A C 1
ATOM 868 O O . THR A 1 110 ? 13.722 -0.323 -3.698 1.00 73.31 110 THR A O 1
ATOM 871 N N . ASP A 1 111 ? 15.602 -0.914 -4.810 1.00 72.69 111 ASP A N 1
ATOM 872 C CA . ASP A 1 111 ? 15.187 -0.407 -6.122 1.00 72.69 111 ASP A CA 1
ATOM 873 C C . ASP A 1 111 ? 13.930 -1.118 -6.630 1.00 72.69 111 ASP A C 1
ATOM 875 O O . ASP A 1 111 ? 13.258 -0.621 -7.528 1.00 72.69 111 ASP A O 1
ATOM 879 N N . CYS A 1 112 ? 13.594 -2.269 -6.037 1.00 81.31 112 CYS A N 1
ATOM 880 C CA . CYS A 1 112 ? 12.429 -3.052 -6.378 1.00 81.31 112 CYS A CA 1
ATOM 881 C C . CYS A 1 112 ? 11.672 -3.654 -5.190 1.00 81.31 112 CYS A C 1
ATOM 883 O O . CYS A 1 112 ? 11.865 -4.825 -4.849 1.00 81.31 112 CYS A O 1
ATOM 885 N N . PRO A 1 113 ? 10.751 -2.891 -4.569 1.00 83.75 113 PRO A N 1
ATOM 886 C CA . PRO A 1 113 ? 9.984 -3.363 -3.419 1.00 83.75 113 PRO A CA 1
ATOM 887 C C . PRO A 1 113 ? 8.771 -4.234 -3.796 1.00 83.75 113 PRO A C 1
ATOM 889 O O . PRO A 1 113 ? 8.128 -4.787 -2.903 1.00 83.75 113 PRO A O 1
ATOM 892 N N . GLY A 1 114 ? 8.458 -4.395 -5.088 1.00 83.69 114 GLY A N 1
ATOM 893 C CA . GLY A 1 114 ? 7.253 -5.087 -5.559 1.00 83.69 114 GLY A CA 1
ATOM 894 C C . GLY A 1 114 ? 7.090 -6.509 -5.007 1.00 83.69 114 GLY A C 1
ATOM 895 O O . GLY A 1 114 ? 6.080 -6.832 -4.380 1.00 83.69 114 GLY A O 1
ATOM 896 N N . ASP A 1 115 ? 8.116 -7.351 -5.139 1.00 83.75 115 ASP A N 1
ATOM 897 C CA . ASP A 1 115 ? 8.092 -8.718 -4.600 1.00 83.75 115 ASP A CA 1
ATOM 898 C C . ASP A 1 115 ? 7.941 -8.760 -3.075 1.00 83.75 115 ASP A C 1
ATOM 900 O O . ASP A 1 115 ? 7.335 -9.688 -2.529 1.00 83.75 115 ASP A O 1
ATOM 904 N N . PHE A 1 116 ? 8.470 -7.759 -2.371 1.00 86.38 116 PHE A N 1
ATOM 905 C CA . PHE A 1 116 ? 8.320 -7.666 -0.926 1.00 86.38 116 PHE A CA 1
ATOM 906 C C . PHE A 1 116 ? 6.868 -7.350 -0.548 1.00 86.38 116 PHE A C 1
ATOM 908 O O . PHE A 1 116 ? 6.296 -8.031 0.301 1.00 86.38 116 PHE A O 1
ATOM 915 N N . TYR A 1 117 ? 6.238 -6.396 -1.238 1.00 83.88 117 TYR A N 1
ATOM 916 C CA . TYR A 1 117 ? 4.827 -6.051 -1.041 1.00 83.88 117 TYR A CA 1
ATOM 917 C C . TYR A 1 117 ? 3.921 -7.250 -1.321 1.00 83.88 117 TYR A C 1
ATOM 919 O O . TYR A 1 117 ? 3.058 -7.580 -0.504 1.00 83.88 117 TYR A O 1
ATOM 927 N N . LYS A 1 118 ? 4.180 -7.971 -2.420 1.00 82.62 118 LYS A N 1
ATOM 928 C CA . LYS A 1 118 ? 3.471 -9.211 -2.752 1.00 82.62 118 LYS A CA 1
ATOM 929 C C . LYS A 1 118 ? 3.577 -10.241 -1.625 1.00 82.62 118 LYS A C 1
ATOM 931 O O . LYS A 1 118 ? 2.562 -10.792 -1.204 1.00 82.62 118 LYS A O 1
ATOM 936 N N . LYS A 1 119 ? 4.787 -10.476 -1.104 1.00 83.56 119 LYS A N 1
ATOM 937 C CA . LYS A 1 119 ? 5.013 -11.397 0.024 1.00 83.56 119 LYS A CA 1
ATOM 938 C C . LYS A 1 119 ? 4.310 -10.932 1.299 1.00 83.56 119 LYS A C 1
ATOM 940 O O . LYS A 1 119 ? 3.767 -11.776 2.007 1.00 83.56 119 LYS A O 1
ATOM 945 N N . CYS A 1 120 ? 4.296 -9.630 1.589 1.00 82.88 120 CYS A N 1
ATOM 946 C CA . CYS A 1 120 ? 3.572 -9.083 2.737 1.00 82.88 120 CYS A CA 1
ATOM 947 C C . CYS A 1 120 ? 2.080 -9.379 2.652 1.00 82.88 120 CYS A C 1
ATOM 949 O O . CYS A 1 120 ? 1.518 -9.921 3.596 1.00 82.88 120 CYS A O 1
ATOM 951 N N . PHE A 1 121 ? 1.456 -9.106 1.506 1.00 76.81 121 PHE A N 1
ATOM 952 C CA . PHE A 1 121 ? 0.046 -9.429 1.308 1.00 76.81 121 PHE A CA 1
ATOM 953 C C . PHE A 1 121 ? -0.229 -10.930 1.414 1.00 76.81 121 PHE A C 1
ATOM 955 O O . PHE A 1 121 ? -1.176 -11.317 2.091 1.00 76.81 121 PHE A O 1
ATOM 962 N N . GLN A 1 122 ? 0.609 -11.772 0.797 1.00 77.50 122 GLN A N 1
ATOM 963 C CA . GLN A 1 122 ? 0.43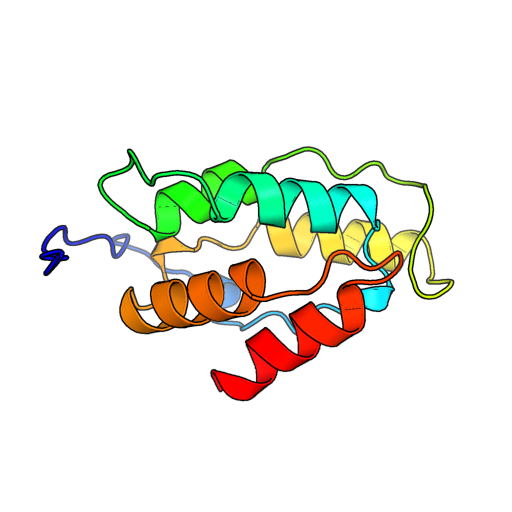8 -13.230 0.798 1.00 77.50 122 GLN A CA 1
ATOM 964 C C . GLN A 1 122 ? 0.577 -13.872 2.185 1.00 77.50 122 GLN A C 1
ATOM 966 O O . GLN A 1 122 ? -0.112 -14.845 2.461 1.00 77.50 122 GLN A O 1
ATOM 971 N N . LYS A 1 123 ? 1.442 -13.349 3.063 1.00 72.56 123 LYS A N 1
ATOM 972 C CA . LYS A 1 123 ? 1.637 -13.878 4.429 1.00 72.56 123 LYS A CA 1
ATOM 973 C C . LYS A 1 123 ? 0.492 -13.561 5.395 1.00 72.56 123 LYS A C 1
ATOM 975 O O . LYS A 1 123 ? 0.462 -14.103 6.495 1.00 72.56 123 LYS A O 1
ATOM 980 N N . LEU A 1 124 ? -0.383 -12.634 5.020 1.00 68.12 124 LEU A N 1
ATOM 981 C CA . LEU A 1 124 ? -1.507 -12.166 5.834 1.00 68.12 124 LEU A CA 1
ATOM 982 C C . LEU A 1 124 ? -2.848 -12.739 5.346 1.00 68.12 124 LEU A C 1
ATOM 984 O O . LEU A 1 124 ? -3.909 -12.323 5.816 1.00 68.12 124 LEU A O 1
ATOM 988 N N . ILE A 1 125 ? -2.785 -13.653 4.372 1.00 56.94 125 ILE A N 1
ATOM 989 C CA . ILE A 1 125 ? -3.859 -14.541 3.906 1.00 56.94 125 ILE A CA 1
ATOM 990 C C . ILE A 1 125 ? -3.810 -15.819 4.727 1.00 56.94 125 ILE A C 1
ATOM 992 O O . ILE A 1 125 ? -4.908 -16.249 5.133 1.00 56.94 125 ILE A O 1
#

Foldseek 3Di:
DDDDLDDLLADPDDDVLLVPLDLAQLQLFALVLLVQLLVQLQDDDPDSDSLVSSLVSLPPDGPLDHDGNDDDDSVSRVVSSVSSNPHRSSNDDRVLSVQLSVQSNPQDPDSYCRVSNSVSSVVSD

pLDDT: mean 74.82, std 13.99, range [29.73, 90.38]

Solvent-accessible surface area (backbone atoms only — not comparable to full-atom values): 7513 Å² total; per-residue (Å²): 136,89,80,84,90,78,61,90,50,61,60,100,74,66,51,72,71,50,66,52,75,74,86,64,64,40,30,45,40,35,37,68,42,55,52,48,33,44,63,47,64,62,44,87,80,86,56,88,31,72,22,55,47,47,43,61,34,53,64,53,82,62,64,98,66,71,65,40,67,40,95,61,60,65,71,57,39,52,52,48,52,54,57,57,56,65,43,48,40,30,65,50,58,65,71,58,54,50,55,46,46,54,45,55,63,67,50,74,97,55,91,56,49,20,67,56,53,46,49,42,59,59,76,76,108

Radius of gyration: 14.33 Å; Cα contacts (8 Å, |Δi|>4): 147; chains: 1; bounding box: 37×25×45 Å

Secondary structure (DSSP, 8-state):
------S----S---HHHHS-----GGGSBHHHHHHHHHHHTS---SS-HHHHHHHHHTSPPPSSS-BSS---HHHHHHHHHHHHT--GGGS-HHHHHHHHHHHHT----S--HHHHHHHHHHT-

Sequence (125 aa):
MHWVSTGNCVPETCSLLAIHRPSFDYNCLNVYFLNNIKKCVCKEITENCIGTHYNNCLKIYAPVGGQCCKVCNVSYVTYSIDAIQEVDFNCFNATFLEKFRECLCQSPETDCPGDFYKKCFQKLI

Mean predicted aligned error: 8.09 Å